Protein AF-A0A511R084-F1 (afdb_monomer)

Secondary structure (DSSP, 8-state):
---SHHHHHHHHHHTS-HHHHHHHHHHHHHHHHHHHHH---TTHHHHHHHHHHHHHHHHHHHGGGGTPPPP---SGGGSPPTT--HHHHHHHHHHHHHHHHHHHHHHTTS---PPEEETTTEEE-HHHHHHHHHHHHHHHHTT--

Foldseek 3Di:
DLPPQQCVQAVVLVPDALVRLLVLLVVVLVVLLVLLVPFPDPCSQVLLLQLQLLLVVLLQQLCVLVVDDDDPDGSVVRGDDPPDHSNRSSVSSNVSSVSVSVSSVVNNPGDFDWFGQDPRNGGHTSSSSSRCSSVSSNVSSVVRD

pLDDT: mean 93.79, std 11.36, range [31.89, 98.88]

Sequence (145 aa):
MRLGVPWFVEGPASRRSYVQLYRALEQSGPQIVARIRKSRSSQTGKTIRHIIGIERWGQRRLRVALGEPLLMDGHHPYKPPEGLTHDRLAEEFQATRQQTLALVKRLEDLPVGEKIPHNSLGPLSVKGWLFYLNLHADLESRRLR

Radius of gyration: 14.84 Å; Cα contacts (8 Å, |Δi|>4): 164; chains: 1; bounding box: 38×36×40 Å

Organism: NCBI:txid1227553

Solvent-accessible surface area (backbone atoms only — not comparable to full-atom values): 8247 Å² total; per-residue (Å²): 137,91,81,61,65,48,54,75,31,41,57,62,19,70,79,46,53,61,68,57,52,44,49,53,45,60,63,47,47,62,55,46,37,51,38,44,60,68,39,79,41,89,57,43,61,64,51,51,29,49,43,43,3,45,44,51,37,48,48,56,56,54,38,34,82,75,71,45,81,84,73,97,75,72,36,72,87,48,32,64,76,82,90,58,51,49,64,56,49,29,50,54,42,51,54,51,50,52,54,49,51,56,48,49,66,67,53,62,80,52,75,94,69,79,57,46,80,37,99,87,56,44,64,30,42,72,52,19,48,56,44,43,49,44,52,52,44,54,64,56,49,68,70,31,99

Structure (mmCIF, N/CA/C/O backbone):
data_AF-A0A511R084-F1
#
_entry.id   AF-A0A511R084-F1
#
loop_
_atom_site.group_PDB
_atom_site.id
_atom_site.type_symbol
_atom_site.label_atom_id
_atom_site.label_alt_id
_atom_site.label_comp_id
_atom_site.label_asym_id
_atom_site.label_entity_id
_atom_site.label_seq_id
_atom_site.pdbx_PDB_ins_code
_atom_site.Cartn_x
_atom_site.Cartn_y
_atom_site.Cartn_z
_atom_site.occupancy
_atom_site.B_iso_or_equiv
_atom_site.auth_seq_id
_atom_site.auth_comp_id
_atom_site.auth_asym_id
_atom_site.auth_atom_id
_atom_site.pdbx_PDB_model_num
ATOM 1 N N . MET A 1 1 ? 3.247 25.990 -6.537 1.00 31.89 1 MET A N 1
ATOM 2 C CA . MET A 1 1 ? 4.493 25.188 -6.595 1.00 31.89 1 MET A CA 1
ATOM 3 C C . MET A 1 1 ? 4.235 23.772 -6.073 1.00 31.89 1 MET A C 1
ATOM 5 O O . MET A 1 1 ? 4.084 23.600 -4.874 1.00 31.89 1 MET A O 1
ATOM 9 N N . ARG A 1 2 ? 4.143 22.756 -6.947 1.00 41.88 2 ARG A N 1
ATOM 10 C CA . ARG A 1 2 ? 4.016 21.323 -6.577 1.00 41.88 2 ARG A CA 1
ATOM 11 C C . ARG A 1 2 ? 5.362 20.590 -6.746 1.00 41.88 2 ARG A C 1
ATOM 13 O O . ARG A 1 2 ? 5.435 19.588 -7.441 1.00 41.88 2 ARG A O 1
ATOM 20 N N . LEU A 1 3 ? 6.447 21.122 -6.177 1.00 37.91 3 LEU A N 1
ATOM 21 C CA . LEU A 1 3 ? 7.815 20.646 -6.463 1.00 37.91 3 LEU A CA 1
ATOM 22 C C . LEU A 1 3 ? 8.412 19.682 -5.414 1.00 37.91 3 LEU A C 1
ATOM 24 O O . LEU A 1 3 ? 9.515 19.194 -5.615 1.00 37.91 3 LEU A O 1
ATOM 28 N N . GLY A 1 4 ? 7.710 19.364 -4.318 1.00 47.00 4 GLY A N 1
ATOM 29 C CA . GLY A 1 4 ? 8.306 18.590 -3.212 1.00 47.00 4 GLY A CA 1
ATOM 30 C C . GLY A 1 4 ? 7.945 17.102 -3.144 1.00 47.00 4 GLY A C 1
ATOM 31 O O . GLY A 1 4 ? 8.783 16.272 -2.810 1.00 47.00 4 GLY A O 1
ATOM 32 N N . VAL A 1 5 ? 6.699 16.732 -3.441 1.00 53.00 5 VAL A N 1
ATOM 33 C CA . VAL A 1 5 ? 6.176 15.410 -3.048 1.00 53.00 5 VAL A CA 1
ATOM 34 C C . VAL A 1 5 ? 6.657 14.217 -3.903 1.00 53.00 5 VAL A C 1
ATOM 36 O O . VAL A 1 5 ? 6.865 13.152 -3.320 1.00 53.00 5 VAL A O 1
ATOM 39 N N . PRO A 1 6 ? 6.928 14.344 -5.222 1.00 56.53 6 PRO A N 1
ATOM 40 C CA . PRO A 1 6 ? 7.484 13.230 -5.994 1.00 56.53 6 PRO A CA 1
ATOM 41 C C . PRO A 1 6 ? 8.876 12.807 -5.494 1.00 56.53 6 PRO A C 1
ATOM 43 O O . PRO A 1 6 ? 9.192 11.621 -5.479 1.00 56.53 6 PRO A O 1
ATOM 46 N N . TRP A 1 7 ? 9.701 13.758 -5.034 1.00 59.62 7 TRP A N 1
ATOM 47 C CA . TRP A 1 7 ? 11.087 13.503 -4.616 1.00 59.62 7 TRP A CA 1
ATOM 48 C C . TRP A 1 7 ? 11.194 12.685 -3.323 1.00 59.62 7 TRP A C 1
ATOM 50 O O . TRP A 1 7 ? 12.020 11.774 -3.244 1.00 59.62 7 TRP A O 1
ATOM 60 N N . PHE A 1 8 ? 10.329 12.951 -2.336 1.00 80.06 8 PHE A N 1
ATOM 61 C CA . PHE A 1 8 ? 10.277 12.179 -1.085 1.00 80.06 8 PHE A CA 1
ATOM 62 C C . PHE A 1 8 ? 9.785 10.740 -1.279 1.00 80.06 8 PHE A C 1
ATOM 64 O O . PHE A 1 8 ? 9.965 9.910 -0.389 1.00 80.06 8 PHE A O 1
ATOM 71 N N . VAL A 1 9 ? 9.181 10.435 -2.429 1.00 89.94 9 VAL A N 1
ATOM 72 C CA . VAL A 1 9 ? 8.712 9.092 -2.777 1.00 89.94 9 VAL A CA 1
ATOM 73 C C . VAL A 1 9 ? 9.717 8.393 -3.695 1.00 89.94 9 VAL A C 1
ATOM 75 O O . VAL A 1 9 ? 10.255 7.354 -3.324 1.00 89.94 9 VAL A O 1
ATOM 78 N N . GLU A 1 10 ? 10.034 8.970 -4.856 1.00 92.88 10 GLU A N 1
ATOM 79 C CA . GLU A 1 10 ? 10.865 8.331 -5.890 1.00 92.88 10 GLU A CA 1
ATOM 80 C C . GLU A 1 10 ? 12.323 8.127 -5.457 1.00 92.88 10 GLU A C 1
ATOM 82 O O . GLU A 1 10 ? 12.903 7.065 -5.700 1.00 92.88 10 GLU A O 1
ATOM 87 N N . GLY A 1 11 ? 12.928 9.110 -4.782 1.00 91.31 11 GLY A N 1
ATOM 88 C CA . GLY A 1 11 ? 14.318 9.013 -4.326 1.00 91.31 11 GLY A CA 1
ATOM 89 C C . GLY A 1 11 ? 14.518 7.840 -3.357 1.00 91.31 11 GLY A C 1
ATOM 90 O O . GLY A 1 11 ? 15.332 6.954 -3.624 1.00 91.31 11 GLY A O 1
ATOM 91 N N . PRO A 1 12 ? 13.749 7.762 -2.256 1.00 93.06 12 PRO A N 1
ATOM 92 C CA . PRO A 1 12 ? 13.798 6.621 -1.348 1.00 93.06 12 PRO A CA 1
ATOM 93 C C . PRO A 1 12 ? 13.338 5.301 -1.980 1.00 93.06 12 PRO A C 1
ATOM 95 O O . PRO A 1 12 ? 13.881 4.249 -1.631 1.00 93.06 12 PRO A O 1
ATOM 98 N N . ALA A 1 13 ? 12.350 5.323 -2.878 1.00 94.69 13 ALA A N 1
ATOM 99 C CA . ALA A 1 13 ? 11.842 4.112 -3.518 1.00 94.69 13 ALA A CA 1
ATOM 100 C C . ALA A 1 13 ? 12.853 3.481 -4.485 1.00 94.69 13 ALA A C 1
ATOM 102 O O . ALA A 1 13 ? 13.021 2.263 -4.480 1.00 94.69 13 ALA A O 1
ATOM 103 N N . SER A 1 14 ? 13.558 4.290 -5.280 1.00 92.81 14 SER A N 1
ATOM 104 C CA . SER A 1 14 ? 14.527 3.801 -6.276 1.00 92.81 14 SER A CA 1
ATOM 105 C C . SER A 1 14 ? 15.707 3.055 -5.645 1.00 92.81 14 SER A C 1
ATOM 107 O O . SER A 1 14 ? 16.187 2.075 -6.209 1.00 92.81 14 SER A O 1
ATOM 109 N N . ARG A 1 15 ? 16.103 3.448 -4.427 1.00 95.12 15 ARG A N 1
ATOM 110 C CA . ARG A 1 15 ? 17.158 2.800 -3.627 1.00 95.12 15 ARG A CA 1
ATOM 111 C C . ARG A 1 15 ? 16.734 1.475 -2.986 1.00 95.12 15 ARG A C 1
ATOM 113 O O . ARG A 1 15 ? 17.551 0.852 -2.316 1.00 95.12 15 ARG A O 1
ATOM 120 N N . ARG A 1 16 ? 15.469 1.063 -3.131 1.00 96.38 16 ARG A N 1
ATOM 121 C CA . ARG A 1 16 ? 14.945 -0.183 -2.559 1.00 96.38 16 ARG A CA 1
ATOM 122 C C . ARG A 1 16 ? 14.728 -1.247 -3.629 1.00 96.38 16 ARG A C 1
ATOM 124 O O . ARG A 1 16 ? 14.291 -0.961 -4.747 1.00 96.38 16 ARG A O 1
ATOM 131 N N . SER A 1 17 ? 14.998 -2.500 -3.283 1.00 97.06 17 SER A N 1
ATOM 132 C CA . SER A 1 17 ? 14.555 -3.653 -4.070 1.00 97.06 17 SER A CA 1
ATOM 133 C C . SER A 1 17 ? 13.067 -3.936 -3.832 1.00 97.06 17 SER A C 1
ATOM 135 O O . SER A 1 17 ? 12.492 -3.506 -2.828 1.00 97.06 17 SER A O 1
ATOM 137 N N . TYR A 1 18 ? 12.433 -4.689 -4.734 1.00 97.56 18 TYR A N 1
ATOM 138 C CA . TYR A 1 18 ? 11.065 -5.172 -4.514 1.00 97.56 18 TYR A CA 1
ATOM 139 C C . TYR A 1 18 ? 10.960 -6.026 -3.248 1.00 97.56 18 TYR A C 1
ATOM 141 O O . TYR A 1 18 ? 10.015 -5.855 -2.486 1.00 97.56 18 TYR A O 1
ATOM 149 N N . VAL A 1 19 ? 11.983 -6.832 -2.946 1.00 97.81 19 VAL A N 1
ATOM 150 C CA . VAL A 1 19 ? 12.079 -7.589 -1.689 1.00 97.81 19 VAL A CA 1
ATOM 151 C C . VAL A 1 19 ? 12.048 -6.661 -0.470 1.00 97.81 19 VAL A C 1
ATOM 153 O O . VAL A 1 19 ? 11.305 -6.915 0.474 1.00 97.81 19 VAL A O 1
ATOM 156 N N . GLN A 1 20 ? 12.799 -5.555 -0.477 1.00 98.25 20 GLN A N 1
ATOM 157 C CA . GLN A 1 20 ? 12.784 -4.592 0.633 1.00 98.25 20 GLN A CA 1
ATOM 158 C C . GLN A 1 20 ? 11.427 -3.886 0.775 1.00 98.25 20 GLN A C 1
ATOM 160 O O . GLN A 1 20 ? 10.962 -3.673 1.895 1.00 98.25 20 GLN A O 1
ATOM 165 N N . LEU A 1 21 ? 10.775 -3.540 -0.340 1.00 98.44 21 LEU A N 1
ATOM 166 C CA . LEU A 1 21 ? 9.436 -2.936 -0.333 1.00 98.44 21 LEU A CA 1
ATOM 167 C C . LEU A 1 21 ? 8.370 -3.922 0.164 1.00 98.44 21 LEU A C 1
ATOM 169 O O . LEU A 1 21 ? 7.544 -3.553 0.998 1.00 98.44 21 LEU A O 1
ATOM 173 N N . TYR A 1 22 ? 8.434 -5.178 -0.282 1.00 98.62 22 TYR A N 1
ATOM 174 C CA . TYR A 1 22 ? 7.593 -6.274 0.196 1.00 98.62 22 TYR A CA 1
ATOM 175 C C . TYR A 1 22 ? 7.725 -6.430 1.713 1.00 98.62 22 TYR A C 1
ATOM 177 O O . TYR A 1 22 ? 6.728 -6.383 2.430 1.00 98.62 22 TYR A O 1
ATOM 185 N N . ARG A 1 23 ? 8.960 -6.538 2.225 1.00 98.56 23 ARG A N 1
ATOM 186 C CA . ARG A 1 23 ? 9.214 -6.694 3.665 1.00 98.56 23 ARG A CA 1
ATOM 187 C C . ARG A 1 23 ? 8.695 -5.507 4.472 1.00 98.56 23 ARG A C 1
ATOM 189 O O . ARG A 1 23 ? 8.120 -5.714 5.534 1.00 98.56 23 ARG A O 1
ATOM 196 N N . ALA A 1 24 ? 8.835 -4.281 3.968 1.00 98.44 24 ALA A N 1
ATOM 197 C CA . ALA A 1 24 ? 8.299 -3.099 4.640 1.00 98.44 24 ALA A CA 1
ATOM 198 C C . ALA A 1 24 ? 6.762 -3.135 4.756 1.00 98.44 24 ALA A C 1
ATOM 200 O O . ALA A 1 24 ? 6.223 -2.841 5.824 1.00 98.44 24 ALA A O 1
ATOM 201 N N . LEU A 1 25 ? 6.064 -3.532 3.685 1.00 98.62 25 LEU A N 1
ATOM 202 C CA . LEU A 1 25 ? 4.606 -3.714 3.671 1.00 98.62 25 LEU A CA 1
ATOM 203 C C . LEU A 1 25 ? 4.154 -4.858 4.593 1.00 98.62 25 LEU A C 1
ATOM 205 O O . LEU A 1 25 ? 3.154 -4.720 5.301 1.00 98.62 25 LEU A O 1
ATOM 209 N N . GLU A 1 26 ? 4.883 -5.973 4.585 1.00 98.69 26 GLU A N 1
ATOM 210 C CA . GLU A 1 26 ? 4.608 -7.161 5.399 1.00 98.69 26 GLU A CA 1
ATOM 211 C C . GLU A 1 26 ? 4.770 -6.859 6.892 1.00 98.69 26 GLU A C 1
ATOM 213 O O . GLU A 1 26 ? 3.894 -7.183 7.689 1.00 98.69 26 GLU A O 1
ATOM 218 N N . GLN A 1 27 ? 5.846 -6.167 7.272 1.00 98.44 27 GLN A N 1
ATOM 219 C CA . GLN A 1 27 ? 6.138 -5.831 8.668 1.00 98.44 27 GLN A CA 1
ATOM 220 C C . GLN A 1 27 ? 5.205 -4.756 9.234 1.00 98.44 27 GLN A C 1
ATOM 222 O O . GLN A 1 27 ? 4.844 -4.814 10.413 1.00 98.44 27 GLN A O 1
ATOM 227 N N . SER A 1 28 ? 4.814 -3.763 8.428 1.00 98.19 28 SER A N 1
ATOM 228 C CA . SER A 1 28 ? 3.924 -2.690 8.891 1.00 98.19 28 SER A CA 1
ATOM 229 C C . SER A 1 28 ? 2.468 -3.148 9.019 1.00 98.19 28 SER A C 1
ATOM 231 O O . SER A 1 28 ? 1.741 -2.626 9.865 1.00 98.19 28 SER A O 1
ATOM 233 N N . GLY A 1 29 ? 2.043 -4.156 8.247 1.00 98.19 29 GLY A N 1
ATOM 234 C CA . GLY A 1 29 ? 0.668 -4.666 8.237 1.00 98.19 29 GLY A CA 1
ATOM 235 C C . GLY A 1 29 ? 0.134 -5.038 9.631 1.00 98.19 29 GLY A C 1
ATOM 236 O O . GLY A 1 29 ? -0.824 -4.410 10.091 1.00 98.19 29 GLY A O 1
ATOM 237 N N . PRO A 1 30 ? 0.759 -5.990 10.353 1.00 98.44 30 PRO A N 1
ATOM 238 C CA . PRO A 1 30 ? 0.330 -6.388 11.696 1.00 98.44 30 PRO A CA 1
ATOM 239 C C . PRO A 1 30 ? 0.352 -5.245 12.719 1.00 98.44 30 PRO A C 1
ATOM 241 O O . PRO A 1 30 ? -0.506 -5.179 13.599 1.00 98.44 30 PRO A O 1
ATOM 244 N N . GLN A 1 31 ? 1.299 -4.309 12.592 1.00 98.19 31 GLN A N 1
ATOM 245 C CA . GLN A 1 31 ? 1.385 -3.146 13.479 1.00 98.19 31 GLN A CA 1
ATOM 246 C C . GLN A 1 31 ? 0.187 -2.214 13.289 1.00 98.19 31 GLN A C 1
ATOM 248 O O . GLN A 1 31 ? -0.395 -1.746 14.267 1.00 98.19 31 GLN A O 1
ATOM 253 N N . ILE A 1 32 ? -0.207 -1.967 12.038 1.00 98.38 32 ILE A N 1
ATOM 254 C CA . ILE A 1 32 ? -1.382 -1.155 11.713 1.00 98.38 32 ILE A CA 1
ATOM 255 C C . ILE A 1 32 ? -2.651 -1.865 12.194 1.00 98.38 32 ILE A C 1
ATOM 257 O O . ILE A 1 32 ? -3.449 -1.240 12.884 1.00 98.38 32 ILE A O 1
ATOM 261 N N . VAL A 1 33 ? -2.795 -3.173 11.952 1.00 98.56 33 VAL A N 1
ATOM 262 C CA . VAL A 1 33 ? -3.911 -3.989 12.477 1.00 98.56 33 VAL A CA 1
ATOM 263 C C . VAL A 1 33 ? -4.042 -3.860 13.996 1.00 98.56 33 VAL A C 1
ATOM 265 O O . VAL A 1 33 ? -5.137 -3.629 14.511 1.00 98.56 33 VAL A O 1
ATOM 268 N N . ALA A 1 34 ? -2.929 -3.942 14.727 1.00 97.94 34 ALA A N 1
ATOM 269 C CA . ALA A 1 34 ? -2.936 -3.775 16.176 1.00 97.94 34 ALA A CA 1
ATOM 270 C C . ALA A 1 34 ? -3.381 -2.363 16.602 1.00 97.94 34 ALA A C 1
ATOM 272 O O . ALA A 1 34 ? -4.128 -2.237 17.573 1.00 97.94 34 ALA A O 1
ATOM 273 N N . ARG A 1 35 ? -2.968 -1.310 15.878 1.00 97.75 35 ARG A N 1
ATOM 274 C CA . ARG A 1 35 ? -3.426 0.073 16.125 1.00 97.75 35 ARG A CA 1
ATOM 275 C C . ARG A 1 35 ? -4.926 0.219 15.871 1.00 97.75 35 ARG A C 1
ATOM 277 O O . ARG A 1 35 ? -5.595 0.844 16.682 1.00 97.75 35 ARG A O 1
ATOM 284 N N . ILE A 1 36 ? -5.454 -0.391 14.805 1.00 97.94 36 ILE A N 1
ATOM 285 C CA . ILE A 1 36 ? -6.892 -0.381 14.487 1.00 97.94 36 ILE A CA 1
ATOM 286 C C . ILE A 1 36 ? -7.691 -0.974 15.646 1.00 97.94 36 ILE A C 1
ATOM 288 O O . ILE A 1 36 ? -8.565 -0.307 16.195 1.00 97.94 36 ILE A O 1
ATOM 292 N N . ARG A 1 37 ? -7.350 -2.201 16.056 1.00 97.50 37 ARG A N 1
ATOM 293 C CA . ARG A 1 37 ? -8.079 -2.935 17.102 1.00 97.50 37 ARG A CA 1
ATOM 294 C C . ARG A 1 37 ? -8.032 -2.244 18.462 1.00 97.50 37 ARG A C 1
ATOM 296 O O . ARG A 1 37 ? -9.004 -2.283 19.205 1.00 97.50 37 ARG A O 1
ATOM 303 N N . LYS A 1 38 ? -6.906 -1.609 18.796 1.00 96.69 38 LYS A N 1
ATOM 304 C CA . LYS A 1 38 ? -6.717 -0.926 20.086 1.00 96.69 38 LYS A CA 1
ATOM 305 C C . LYS A 1 38 ? -7.243 0.507 20.108 1.00 96.69 38 LYS A C 1
ATOM 307 O O . LYS A 1 38 ? -7.283 1.105 21.183 1.00 96.69 38 LYS A O 1
ATOM 312 N N . SER A 1 39 ? -7.589 1.075 18.956 1.00 96.31 39 SER A N 1
ATOM 313 C CA . SER A 1 39 ? -7.934 2.487 18.878 1.00 96.31 39 SER A CA 1
ATOM 314 C C . SER A 1 39 ? -9.218 2.806 19.637 1.00 96.31 39 SER A C 1
ATOM 316 O O . SER A 1 39 ? -10.205 2.076 19.554 1.00 96.31 39 SER A O 1
ATOM 318 N N . ARG A 1 40 ? -9.210 3.947 20.329 1.00 92.12 40 ARG A N 1
ATOM 319 C CA . ARG A 1 40 ? -10.384 4.543 20.986 1.00 92.12 40 ARG A CA 1
ATOM 320 C C . ARG A 1 40 ? -10.848 5.833 20.304 1.00 92.12 40 ARG A C 1
ATOM 322 O O . ARG A 1 40 ? -11.792 6.467 20.763 1.00 92.12 40 ARG A O 1
ATOM 329 N N . SER A 1 41 ? -10.183 6.233 19.221 1.00 91.75 41 SER A N 1
ATOM 330 C CA . SER A 1 41 ? -10.492 7.4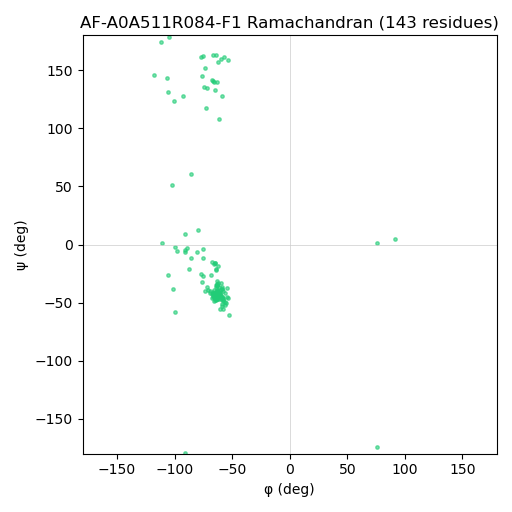66 18.504 1.00 91.75 41 SER A CA 1
ATOM 331 C C . SER A 1 41 ? -11.804 7.345 17.732 1.00 91.75 41 SER A C 1
ATOM 333 O O . SER A 1 41 ? -12.019 6.390 16.985 1.00 91.75 41 SER A O 1
ATOM 335 N N . SER A 1 42 ? -12.657 8.368 17.823 1.00 90.75 42 SER A N 1
ATOM 336 C CA . SER A 1 42 ? -13.880 8.464 17.013 1.00 90.75 42 SER A CA 1
ATOM 337 C C . SER A 1 42 ? -13.593 8.611 15.511 1.00 90.75 42 SER A C 1
ATOM 339 O O . SER A 1 42 ? -14.470 8.377 14.682 1.00 90.75 42 SER A O 1
ATOM 341 N N . GLN A 1 43 ? -12.357 8.961 15.134 1.00 93.75 43 GLN A N 1
ATOM 342 C CA . GLN A 1 43 ? -11.933 9.118 13.738 1.00 93.75 43 GLN A CA 1
ATOM 343 C C . GLN A 1 43 ? -11.403 7.827 13.103 1.00 93.75 43 GLN A C 1
ATOM 345 O O . GLN A 1 43 ? -11.069 7.828 11.912 1.00 93.75 43 GLN A O 1
ATOM 350 N N . THR A 1 44 ? -11.316 6.727 13.855 1.00 95.19 44 THR A N 1
ATOM 351 C CA . THR A 1 44 ? -10.726 5.467 13.380 1.00 95.19 44 THR A CA 1
ATOM 352 C C . THR A 1 44 ? -11.426 4.933 12.145 1.00 95.19 44 THR A C 1
ATOM 354 O O . THR A 1 44 ? -10.762 4.662 11.145 1.00 95.19 44 THR A O 1
ATOM 357 N N . GLY A 1 45 ? -12.761 4.885 12.153 1.00 96.75 45 GLY A N 1
ATOM 358 C CA . GLY A 1 45 ? -13.536 4.422 11.001 1.00 96.75 45 GLY A CA 1
ATOM 359 C C . GLY A 1 45 ? -13.221 5.204 9.724 1.00 96.75 45 GLY A C 1
ATOM 360 O O . GLY A 1 45 ? -12.897 4.620 8.691 1.00 96.75 45 GLY A O 1
ATOM 361 N N . LYS A 1 46 ? -13.233 6.539 9.800 1.00 97.25 46 LYS A N 1
ATOM 362 C CA . LYS A 1 46 ? -12.923 7.418 8.661 1.00 97.25 46 LYS A CA 1
ATOM 363 C C . LYS A 1 46 ? -11.484 7.240 8.171 1.00 97.25 46 LYS A C 1
ATOM 365 O O . LYS A 1 46 ? -11.263 7.111 6.966 1.00 97.25 46 LYS A O 1
ATOM 370 N N . THR A 1 47 ? -10.526 7.220 9.095 1.00 97.88 47 THR A N 1
ATOM 371 C CA . THR A 1 47 ? -9.092 7.122 8.785 1.00 97.88 47 THR A CA 1
ATOM 372 C C . THR A 1 47 ? -8.761 5.788 8.120 1.00 97.88 47 THR A C 1
ATOM 374 O O . THR A 1 47 ? -8.132 5.764 7.067 1.00 97.88 47 THR A O 1
ATOM 377 N N . ILE A 1 48 ? -9.240 4.671 8.670 1.00 98.31 48 ILE A N 1
ATOM 378 C CA . ILE A 1 48 ? -8.920 3.344 8.132 1.00 98.31 48 ILE A CA 1
ATOM 379 C C . ILE A 1 48 ? -9.606 3.083 6.802 1.00 98.31 48 ILE A C 1
ATOM 381 O O . ILE A 1 48 ? -8.971 2.569 5.883 1.00 98.31 48 ILE A O 1
ATOM 385 N N . ARG A 1 49 ? -10.862 3.511 6.641 1.00 98.56 49 ARG A N 1
ATOM 386 C CA . ARG A 1 49 ? -11.529 3.448 5.335 1.00 98.56 49 ARG A CA 1
ATOM 387 C C . ARG A 1 49 ? -10.766 4.224 4.268 1.00 98.56 49 ARG A C 1
ATOM 389 O O . ARG A 1 49 ? -10.673 3.766 3.133 1.00 98.56 49 ARG A O 1
ATOM 396 N N . HIS A 1 50 ? -10.225 5.388 4.624 1.00 98.38 50 HIS A N 1
ATOM 397 C CA . HIS A 1 50 ? -9.398 6.189 3.726 1.00 98.38 50 HIS A CA 1
ATOM 398 C C . HIS A 1 50 ? -8.085 5.480 3.364 1.00 98.38 50 HIS A C 1
ATOM 400 O O . HIS A 1 50 ? -7.816 5.334 2.173 1.00 98.38 50 HIS A O 1
ATOM 406 N N . ILE A 1 51 ? -7.349 4.939 4.342 1.00 98.62 51 ILE A N 1
ATOM 407 C CA . ILE A 1 51 ? -6.135 4.136 4.100 1.00 98.62 51 ILE A CA 1
ATOM 408 C C . ILE A 1 51 ? -6.429 2.953 3.166 1.00 98.62 51 ILE A C 1
ATOM 410 O O . ILE A 1 51 ? -5.736 2.781 2.164 1.00 98.62 51 ILE A O 1
ATOM 414 N N . ILE A 1 52 ? -7.476 2.169 3.452 1.00 98.81 52 ILE A N 1
ATOM 415 C CA . ILE A 1 52 ? -7.867 1.013 2.629 1.00 98.81 52 ILE A CA 1
ATOM 416 C C . ILE A 1 52 ? -8.238 1.456 1.210 1.00 98.81 52 ILE A C 1
ATOM 418 O O . ILE A 1 52 ? -7.806 0.836 0.241 1.00 98.81 52 ILE A O 1
ATOM 422 N N . GLY A 1 53 ? -9.005 2.543 1.075 1.00 98.69 53 GLY A N 1
ATOM 423 C CA . GLY A 1 53 ? -9.383 3.082 -0.229 1.00 98.69 53 GLY A CA 1
ATOM 424 C C . GLY A 1 53 ? -8.172 3.505 -1.061 1.00 98.69 53 GLY A C 1
ATOM 425 O O . GLY A 1 53 ? -8.104 3.176 -2.243 1.00 98.69 53 GLY A O 1
ATOM 426 N N . ILE A 1 54 ? -7.194 4.185 -0.451 1.00 98.69 54 ILE A N 1
ATOM 427 C CA . ILE A 1 54 ? -5.938 4.568 -1.118 1.00 98.69 54 ILE A CA 1
ATOM 428 C C . ILE A 1 54 ? -5.140 3.333 -1.539 1.00 98.69 54 ILE A C 1
ATOM 430 O O . ILE A 1 54 ? -4.642 3.295 -2.662 1.00 98.69 54 ILE A O 1
ATOM 434 N N . GLU A 1 55 ? -5.040 2.312 -0.685 1.00 98.81 55 GLU A N 1
ATOM 435 C CA . GLU A 1 55 ? -4.283 1.098 -1.002 1.00 98.81 55 GLU A CA 1
ATOM 436 C C . GLU A 1 55 ? -4.926 0.300 -2.145 1.00 98.81 55 GLU A C 1
ATOM 438 O O . GLU A 1 55 ? -4.242 -0.042 -3.108 1.00 98.81 55 GLU A O 1
ATOM 443 N N . ARG A 1 56 ? -6.249 0.105 -2.124 1.00 98.81 56 ARG A N 1
ATOM 444 C CA . ARG A 1 56 ? -7.002 -0.549 -3.214 1.00 98.81 56 ARG A CA 1
ATOM 445 C C . ARG A 1 56 ? -6.930 0.22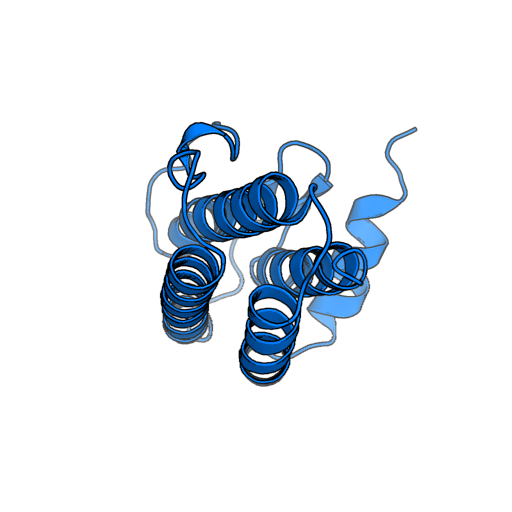1 -4.531 1.00 98.81 56 ARG A C 1
ATOM 447 O O . ARG A 1 56 ? -6.756 -0.376 -5.593 1.00 98.81 56 ARG A O 1
ATOM 454 N N . TRP A 1 57 ? -7.009 1.546 -4.470 1.00 98.62 57 TRP A N 1
ATOM 455 C CA . TRP A 1 57 ? -6.799 2.401 -5.635 1.00 98.62 57 TRP A CA 1
ATOM 456 C C . TRP A 1 57 ? -5.370 2.272 -6.177 1.00 98.62 57 TRP A C 1
ATOM 458 O O . TRP A 1 57 ? -5.174 2.070 -7.375 1.00 98.62 57 TRP A O 1
ATOM 468 N N . GLY A 1 58 ? -4.367 2.284 -5.298 1.00 98.31 58 GLY A N 1
ATOM 469 C CA . GLY A 1 58 ? -2.977 2.031 -5.665 1.00 98.31 58 GLY A CA 1
ATOM 470 C C . GLY A 1 58 ? -2.774 0.655 -6.299 1.00 98.31 58 GLY A C 1
ATOM 471 O O . GLY A 1 58 ? -2.052 0.551 -7.285 1.00 98.31 58 GLY A O 1
ATOM 472 N N . GLN A 1 59 ? -3.462 -0.390 -5.830 1.00 98.69 59 GLN A N 1
ATOM 473 C CA . GLN A 1 59 ? -3.446 -1.706 -6.482 1.00 98.69 59 GLN A CA 1
ATOM 474 C C . GLN A 1 59 ? -4.001 -1.648 -7.910 1.00 98.69 59 GLN A C 1
ATOM 476 O O . GLN A 1 59 ? -3.421 -2.252 -8.810 1.00 98.69 59 GLN A O 1
ATOM 481 N N . ARG A 1 60 ? -5.102 -0.918 -8.152 1.00 98.31 60 ARG A N 1
ATOM 482 C CA . ARG A 1 60 ? -5.635 -0.720 -9.514 1.00 98.31 60 ARG A CA 1
ATOM 483 C C . ARG A 1 60 ? -4.612 -0.027 -10.411 1.00 98.31 60 ARG A C 1
ATOM 485 O O . ARG A 1 60 ? -4.420 -0.462 -11.541 1.00 98.31 60 ARG A O 1
ATOM 492 N N . ARG A 1 61 ? -3.933 1.001 -9.895 1.00 97.94 61 ARG A N 1
ATOM 493 C CA . ARG A 1 61 ? -2.865 1.718 -10.609 1.00 97.94 61 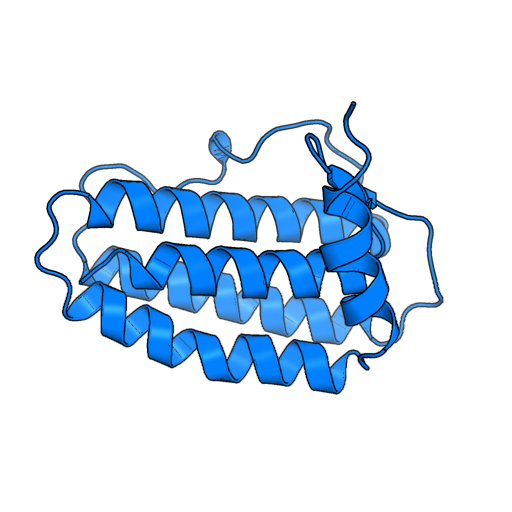ARG A CA 1
ATOM 494 C C . ARG A 1 61 ? -1.687 0.797 -10.914 1.00 97.94 61 ARG A C 1
ATOM 496 O O . ARG A 1 61 ? -1.248 0.731 -12.052 1.00 97.94 61 ARG A O 1
ATOM 503 N N . LEU A 1 62 ? -1.234 0.022 -9.937 1.00 97.94 62 LEU A N 1
ATOM 504 C CA . LEU A 1 62 ? -0.139 -0.936 -10.091 1.00 97.94 62 LEU A CA 1
ATOM 505 C C . LEU A 1 62 ? -0.443 -2.048 -11.107 1.00 97.94 62 LEU A C 1
ATOM 507 O O . LEU A 1 62 ? 0.460 -2.466 -11.824 1.00 97.94 62 LEU A O 1
ATOM 511 N N . ARG A 1 63 ? -1.703 -2.487 -11.231 1.00 98.12 63 ARG A N 1
ATOM 512 C CA . ARG A 1 63 ? -2.120 -3.457 -12.261 1.00 98.12 63 ARG A CA 1
ATOM 513 C C . ARG A 1 63 ? -1.924 -2.955 -13.698 1.00 98.12 63 ARG A C 1
ATOM 515 O O . ARG A 1 63 ? -1.829 -3.776 -14.602 1.00 98.12 63 ARG A O 1
ATOM 522 N N . VAL A 1 64 ? -1.779 -1.647 -13.920 1.00 97.62 64 VAL A N 1
ATOM 523 C CA . VAL A 1 64 ? -1.444 -1.094 -15.246 1.00 97.62 64 VAL A CA 1
ATOM 524 C C . VAL A 1 64 ? -0.072 -1.571 -15.722 1.00 97.62 64 VAL A C 1
ATOM 526 O O . VAL A 1 64 ? 0.089 -1.882 -16.897 1.00 97.62 64 VAL A O 1
ATOM 529 N N . ALA A 1 65 ? 0.894 -1.743 -14.812 1.00 96.75 65 ALA A N 1
ATOM 530 C CA . ALA A 1 65 ? 2.185 -2.342 -15.164 1.00 96.75 65 ALA A CA 1
ATOM 531 C C . ALA A 1 65 ? 2.053 -3.806 -15.626 1.00 96.75 65 ALA A C 1
ATOM 533 O O . ALA A 1 65 ? 2.924 -4.304 -16.327 1.00 96.75 65 ALA A O 1
ATOM 534 N N . LEU A 1 66 ? 0.957 -4.484 -15.268 1.00 96.44 66 LEU A N 1
ATOM 535 C CA . LEU A 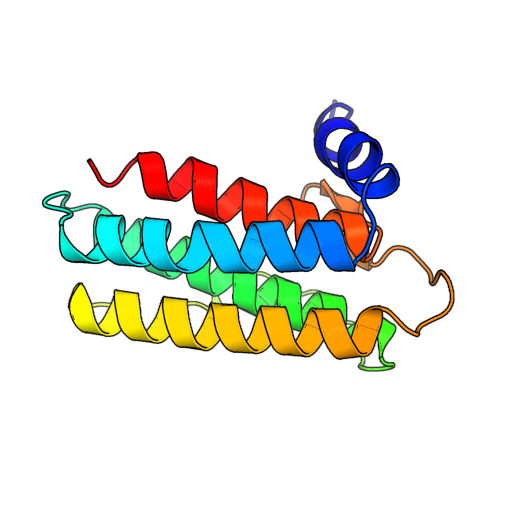1 66 ? 0.628 -5.843 -15.709 1.00 96.44 66 LEU A CA 1
ATOM 536 C C . LEU A 1 66 ? -0.221 -5.863 -16.996 1.00 96.44 66 LEU A C 1
ATOM 538 O O . LEU A 1 66 ? -0.722 -6.920 -17.368 1.00 96.44 66 LEU A O 1
ATOM 542 N N . GLY A 1 67 ? -0.410 -4.714 -17.655 1.00 96.19 67 GLY A N 1
ATOM 543 C CA . GLY A 1 67 ? -1.161 -4.590 -18.908 1.00 96.19 67 GLY A CA 1
ATOM 544 C C . GLY A 1 67 ? -2.650 -4.272 -18.749 1.00 96.19 67 GLY A C 1
ATOM 545 O O . GLY A 1 67 ? -3.370 -4.228 -19.744 1.00 96.19 67 GLY A O 1
ATOM 546 N N . GLU A 1 68 ? -3.145 -4.037 -17.530 1.00 97.12 68 GLU A N 1
ATOM 547 C CA . GLU A 1 68 ? -4.536 -3.611 -17.346 1.00 97.12 68 GLU A CA 1
ATOM 548 C C . GLU A 1 68 ? -4.754 -2.141 -17.758 1.00 97.1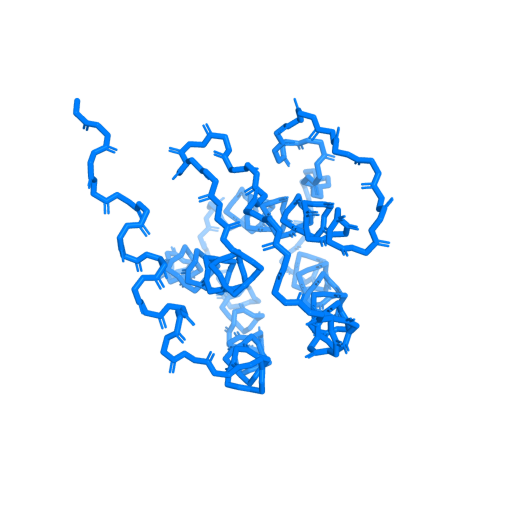2 68 GLU A C 1
ATOM 550 O O . GLU A 1 68 ? -3.843 -1.317 -17.641 1.00 97.12 68 GLU A O 1
ATOM 555 N N . PRO A 1 69 ? -5.969 -1.758 -18.200 1.00 96.44 69 PRO A N 1
ATOM 556 C CA . PRO A 1 69 ? -6.233 -0.393 -18.636 1.00 96.44 69 PRO A CA 1
ATOM 557 C C . PRO A 1 69 ? -6.136 0.612 -17.482 1.00 96.44 69 PRO A C 1
ATOM 559 O O . PRO A 1 69 ? -6.626 0.380 -16.371 1.00 96.44 69 PRO A O 1
ATOM 562 N N . LEU A 1 70 ? -5.556 1.776 -17.780 1.00 95.94 70 LEU A N 1
ATOM 563 C CA . LEU A 1 70 ? -5.494 2.906 -16.862 1.00 95.94 70 LEU A CA 1
ATOM 564 C C . LEU A 1 70 ? -6.875 3.558 -16.721 1.00 95.94 70 LEU A C 1
ATOM 566 O O . LEU A 1 70 ? -7.400 4.133 -17.671 1.00 95.94 70 LEU A O 1
ATOM 570 N N . LEU A 1 71 ? -7.426 3.541 -15.507 1.00 94.94 71 LEU A N 1
ATOM 571 C CA . LEU A 1 71 ? -8.626 4.303 -15.160 1.00 94.94 71 LEU A CA 1
ATOM 572 C C . LEU A 1 71 ? -8.227 5.575 -14.408 1.00 94.94 71 LEU A C 1
ATOM 574 O O . LEU A 1 71 ? -7.559 5.510 -13.376 1.00 94.94 71 LEU A O 1
ATOM 578 N N . MET A 1 72 ? -8.635 6.741 -14.914 1.00 94.25 72 MET A N 1
ATOM 579 C CA . MET A 1 72 ? -8.371 8.040 -14.280 1.00 94.25 72 MET A CA 1
ATOM 580 C C . MET A 1 72 ? -9.425 8.384 -13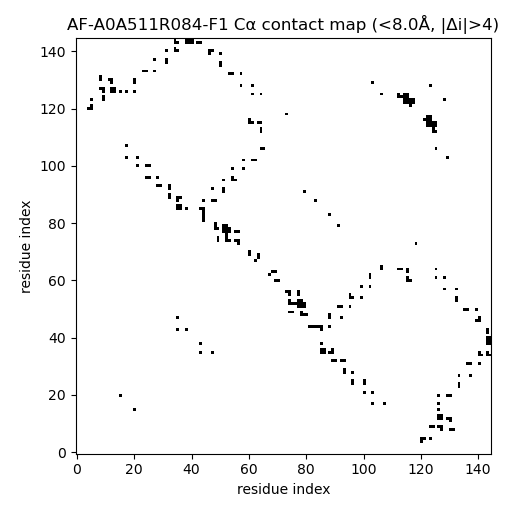.221 1.00 94.25 72 MET A C 1
ATOM 582 O O . MET A 1 72 ? -10.118 9.392 -13.303 1.00 94.25 72 MET A O 1
ATOM 586 N N . ASP A 1 73 ? -9.521 7.531 -12.205 1.00 94.62 73 ASP A N 1
ATOM 587 C CA . ASP A 1 73 ? -10.419 7.676 -11.061 1.00 94.62 73 ASP A CA 1
ATOM 588 C C . ASP A 1 73 ? -9.683 8.123 -9.782 1.00 94.62 73 ASP A C 1
ATOM 590 O O . ASP A 1 73 ? -8.459 8.320 -9.756 1.00 94.62 73 ASP A O 1
ATOM 594 N N . GLY A 1 74 ? -10.445 8.304 -8.702 1.00 94.56 74 GLY A N 1
ATOM 595 C CA . GLY A 1 74 ? -9.927 8.560 -7.358 1.00 94.56 74 GLY A CA 1
ATOM 596 C C . GLY A 1 74 ? -10.188 7.397 -6.403 1.00 94.56 74 GLY A C 1
ATOM 597 O O . GLY A 1 74 ? -10.912 6.463 -6.712 1.00 94.56 74 GLY A O 1
ATOM 598 N N . HIS A 1 75 ? -9.653 7.490 -5.187 1.00 96.12 75 HIS A N 1
ATOM 599 C CA . HIS A 1 75 ? -9.740 6.415 -4.193 1.00 96.12 75 HIS A CA 1
ATOM 600 C C . HIS A 1 75 ? -11.115 6.255 -3.512 1.00 96.12 75 HIS A C 1
ATOM 602 O O . HIS A 1 75 ? -11.335 5.289 -2.786 1.00 96.12 75 HIS A O 1
ATOM 608 N N . HIS A 1 76 ? -12.034 7.211 -3.686 1.00 96.69 76 HIS A N 1
ATOM 609 C CA . HIS A 1 76 ? -13.325 7.228 -2.986 1.00 96.69 76 HIS A CA 1
ATOM 610 C C . HIS A 1 76 ? -14.180 5.969 -3.217 1.00 96.69 76 HIS A C 1
ATOM 612 O O . HIS A 1 76 ? -14.628 5.410 -2.216 1.00 96.69 76 HIS A O 1
ATOM 618 N N . PRO A 1 77 ? -14.345 5.467 -4.458 1.00 97.19 77 PRO A N 1
ATOM 619 C CA . PRO A 1 77 ? -15.123 4.254 -4.732 1.00 97.19 77 PRO A CA 1
ATOM 620 C C . PRO A 1 77 ? -14.523 2.975 -4.135 1.00 97.19 77 PRO A C 1
ATOM 622 O O . PRO A 1 77 ? -15.211 1.970 -4.016 1.00 97.19 77 PRO A O 1
ATOM 625 N N . TYR A 1 78 ? -13.246 3.002 -3.749 1.00 97.81 78 TYR A N 1
ATOM 626 C CA . TYR A 1 78 ? -12.535 1.839 -3.221 1.00 97.81 78 TYR A CA 1
ATOM 627 C C . TYR A 1 78 ? -12.624 1.714 -1.694 1.00 97.81 78 TYR A C 1
ATOM 629 O O . TYR A 1 78 ? -12.144 0.730 -1.122 1.00 97.81 78 TYR A O 1
ATOM 637 N N . LYS A 1 79 ? -13.198 2.711 -1.010 1.00 98.38 79 LYS A N 1
ATOM 638 C CA . LYS A 1 79 ? -13.336 2.696 0.450 1.00 98.38 79 LYS A CA 1
ATOM 639 C C . LYS A 1 79 ? -14.324 1.599 0.872 1.00 98.38 79 LYS A C 1
ATOM 641 O O . LYS A 1 79 ? -15.363 1.448 0.234 1.00 98.38 79 LYS A O 1
ATOM 646 N N . PRO A 1 80 ? -14.065 0.881 1.978 1.00 97.88 80 PRO A N 1
ATOM 647 C CA . PRO A 1 80 ? -15.074 0.024 2.589 1.00 97.88 80 PRO A CA 1
ATOM 648 C C . PRO A 1 80 ? -16.347 0.809 2.962 1.00 97.88 80 PRO A C 1
ATOM 650 O O . PRO A 1 80 ? -16.285 2.041 3.115 1.00 97.88 80 PRO A O 1
ATOM 653 N N . PRO A 1 81 ? -17.480 0.117 3.173 1.00 96.94 81 PRO A N 1
ATOM 654 C CA . PRO A 1 81 ? -18.703 0.723 3.694 1.00 96.94 81 PRO A CA 1
ATOM 655 C C . PRO A 1 81 ? -18.496 1.480 5.013 1.00 96.94 81 PRO A C 1
ATOM 657 O O . PRO A 1 81 ? -17.525 1.267 5.744 1.00 96.94 81 PRO A O 1
ATOM 660 N N . GLU A 1 82 ? -19.413 2.397 5.308 1.00 95.81 82 GLU A N 1
ATOM 661 C CA . GLU A 1 82 ? -19.473 3.086 6.603 1.00 95.81 82 GLU A CA 1
ATOM 662 C C . GLU A 1 82 ? -20.034 2.182 7.700 1.00 95.81 82 GLU A C 1
ATOM 664 O O . GLU A 1 82 ? -20.623 1.144 7.420 1.00 95.81 82 GLU A O 1
ATOM 669 N N . GLY A 1 83 ? -19.807 2.557 8.962 1.00 94.75 83 GLY A N 1
ATOM 670 C CA . GLY A 1 83 ? -20.354 1.838 10.118 1.00 94.75 83 GLY A CA 1
ATOM 671 C C . GLY A 1 83 ? -19.665 0.515 10.477 1.00 94.75 83 GLY A C 1
ATOM 672 O O . GLY A 1 83 ? -20.082 -0.132 11.432 1.00 94.75 83 GLY A O 1
ATOM 673 N N . LEU A 1 84 ? -18.608 0.104 9.765 1.00 96.50 84 LEU A N 1
ATOM 674 C CA . LEU A 1 84 ? -17.853 -1.101 10.120 1.00 96.50 84 LEU A CA 1
ATOM 675 C C . LEU A 1 84 ? -17.189 -0.976 11.500 1.00 96.50 84 LEU A C 1
ATOM 677 O O . LEU A 1 84 ? -16.613 0.060 11.840 1.00 96.50 84 LEU A O 1
ATOM 681 N N . THR A 1 85 ? -17.214 -2.072 12.261 1.00 96.94 85 THR A N 1
ATOM 682 C CA . THR A 1 85 ? -16.499 -2.178 13.539 1.00 96.94 85 THR A CA 1
ATOM 683 C C . THR A 1 85 ? -14.983 -2.151 13.327 1.00 96.94 85 THR A C 1
ATOM 685 O O . THR A 1 85 ? -14.486 -2.399 12.225 1.00 96.94 85 THR A O 1
ATOM 688 N N . HIS A 1 86 ? -14.219 -1.885 14.390 1.00 97.19 86 HIS A N 1
ATOM 689 C CA . HIS A 1 86 ? -12.754 -1.903 14.319 1.00 97.19 86 HIS A CA 1
ATOM 690 C C . HIS A 1 86 ? -12.211 -3.266 13.874 1.00 97.19 86 HIS A C 1
ATOM 692 O O . HIS A 1 86 ? -11.282 -3.306 13.072 1.00 97.19 86 HIS A O 1
ATOM 698 N N . ASP A 1 87 ? -12.816 -4.369 14.320 1.00 97.75 87 ASP A N 1
ATOM 699 C CA . ASP A 1 87 ? -12.403 -5.712 13.903 1.00 97.75 87 ASP A CA 1
ATOM 700 C C . ASP A 1 87 ? -12.653 -5.950 12.414 1.00 97.75 87 ASP A C 1
ATOM 702 O O . ASP A 1 87 ? -11.742 -6.380 11.705 1.00 97.75 87 ASP A O 1
ATOM 706 N N . ARG A 1 88 ? -13.826 -5.555 11.900 1.00 98.38 88 ARG A N 1
ATOM 707 C CA . ARG A 1 88 ? -14.111 -5.633 10.461 1.00 98.38 88 ARG A CA 1
ATOM 708 C C . ARG A 1 88 ? -13.151 -4.768 9.649 1.00 98.38 88 ARG A C 1
ATOM 710 O O . ARG A 1 88 ? -12.633 -5.220 8.637 1.00 98.38 88 ARG A O 1
ATOM 717 N N . LEU A 1 89 ? -12.857 -3.548 10.097 1.00 98.50 89 LEU A N 1
ATOM 718 C CA . LEU A 1 89 ? -11.884 -2.674 9.432 1.00 98.50 89 LEU A CA 1
ATOM 719 C C . LEU A 1 89 ? -10.460 -3.247 9.461 1.00 98.50 89 LEU A C 1
ATOM 721 O O . LEU A 1 89 ? -9.723 -3.099 8.486 1.00 98.50 89 LEU A O 1
ATOM 725 N N . ALA A 1 90 ? -10.071 -3.904 10.554 1.00 98.56 90 ALA A N 1
ATOM 726 C CA . ALA A 1 90 ? -8.780 -4.569 10.674 1.00 98.56 90 ALA A CA 1
ATOM 727 C C . ALA A 1 90 ? -8.657 -5.751 9.700 1.00 98.56 90 ALA A C 1
ATOM 729 O O . ALA A 1 90 ? -7.622 -5.889 9.047 1.00 98.56 90 ALA A O 1
ATOM 730 N N . GLU A 1 91 ? -9.710 -6.556 9.558 1.00 98.69 91 GLU A N 1
ATOM 731 C CA . GLU A 1 91 ? -9.778 -7.648 8.580 1.00 98.69 91 GLU A CA 1
ATOM 732 C C . GLU A 1 91 ? -9.734 -7.130 7.137 1.00 98.69 91 GLU A C 1
ATOM 734 O O . GLU A 1 91 ? -8.942 -7.620 6.332 1.00 98.69 91 GLU A O 1
ATOM 739 N N . GLU A 1 92 ? -10.513 -6.093 6.813 1.00 98.69 92 GLU A N 1
ATOM 740 C CA . GLU A 1 92 ? -10.514 -5.464 5.484 1.00 98.69 92 GLU A CA 1
ATOM 741 C C . GLU A 1 92 ? -9.134 -4.896 5.122 1.00 98.69 92 GLU A C 1
ATOM 743 O O . GLU A 1 92 ? -8.663 -5.049 3.988 1.00 98.69 92 GLU A O 1
ATOM 748 N N . PHE A 1 93 ? -8.458 -4.258 6.085 1.00 98.81 93 PHE A N 1
ATOM 749 C CA . PHE A 1 93 ? -7.092 -3.776 5.902 1.00 98.81 93 PHE A CA 1
ATOM 750 C C . PHE A 1 93 ? -6.112 -4.933 5.703 1.00 98.81 93 PHE A C 1
ATOM 752 O O . PHE A 1 93 ? -5.310 -4.893 4.771 1.00 98.81 93 PHE A O 1
ATOM 759 N N . GLN A 1 94 ? -6.190 -5.981 6.527 1.00 98.81 94 GLN A N 1
ATOM 760 C CA . GLN A 1 94 ? -5.326 -7.154 6.402 1.00 98.81 94 GLN A CA 1
ATOM 761 C C . GLN A 1 94 ? -5.494 -7.830 5.035 1.00 98.81 94 GLN A C 1
ATOM 763 O O . GLN A 1 94 ? -4.494 -8.092 4.366 1.00 98.81 94 GLN A O 1
ATOM 768 N N . ALA A 1 95 ? -6.731 -8.054 4.587 1.00 98.81 95 ALA A N 1
ATOM 769 C CA . ALA A 1 95 ? -7.022 -8.631 3.276 1.00 98.81 95 ALA A CA 1
ATOM 770 C C . ALA A 1 95 ? -6.480 -7.751 2.139 1.00 98.81 95 ALA A C 1
ATOM 772 O O . ALA A 1 95 ? -5.815 -8.244 1.226 1.00 98.81 95 ALA A O 1
ATOM 773 N N . THR A 1 96 ? -6.687 -6.435 2.235 1.00 98.88 96 THR A N 1
ATOM 774 C CA . THR A 1 96 ? -6.140 -5.467 1.273 1.00 98.88 96 THR A CA 1
ATOM 775 C C . THR A 1 96 ? -4.610 -5.533 1.237 1.00 98.88 96 THR A C 1
ATOM 777 O O . THR A 1 96 ? -4.026 -5.615 0.159 1.00 98.88 96 THR A O 1
ATOM 780 N N . ARG A 1 97 ? -3.942 -5.594 2.394 1.00 98.81 97 ARG A N 1
ATOM 781 C CA . ARG A 1 97 ? -2.480 -5.695 2.467 1.00 98.81 97 ARG A CA 1
ATOM 782 C C . ARG A 1 97 ? -1.955 -6.987 1.848 1.00 98.81 97 ARG A C 1
ATOM 784 O O . ARG A 1 97 ? -0.960 -6.945 1.129 1.00 98.81 97 ARG A O 1
ATOM 791 N N . GLN A 1 98 ? -2.624 -8.117 2.072 1.00 98.81 98 GLN A N 1
ATOM 792 C CA . GLN A 1 98 ? -2.245 -9.392 1.451 1.00 98.81 98 GLN A CA 1
ATOM 793 C C . GLN A 1 98 ? -2.348 -9.338 -0.079 1.00 98.81 98 GLN A C 1
ATOM 795 O O . GLN A 1 98 ? -1.448 -9.801 -0.777 1.00 98.81 98 GLN A O 1
ATOM 800 N N . GLN A 1 99 ? -3.384 -8.688 -0.614 1.00 98.81 99 GLN A N 1
ATOM 801 C CA . GLN A 1 99 ? -3.506 -8.454 -2.057 1.00 98.81 99 GLN A CA 1
ATOM 802 C C . GLN A 1 99 ? -2.367 -7.574 -2.591 1.00 98.81 99 GLN A C 1
ATOM 804 O O . GLN A 1 99 ? -1.828 -7.856 -3.661 1.00 98.81 99 GLN A O 1
ATOM 809 N N . THR A 1 100 ? -1.955 -6.543 -1.844 1.00 98.81 100 THR A N 1
ATOM 810 C CA . THR A 1 100 ? -0.797 -5.710 -2.206 1.00 98.81 100 THR A CA 1
ATOM 811 C C . THR A 1 100 ? 0.495 -6.526 -2.217 1.00 98.81 100 THR A C 1
ATOM 813 O O . THR A 1 100 ? 1.265 -6.416 -3.166 1.00 98.81 100 THR A O 1
ATOM 816 N N . LEU A 1 101 ? 0.729 -7.373 -1.209 1.00 98.81 101 LEU A N 1
ATOM 817 C CA . LEU A 1 101 ? 1.911 -8.244 -1.134 1.00 98.81 101 LEU A CA 1
ATOM 818 C C . LEU A 1 101 ? 1.978 -9.220 -2.315 1.00 98.81 101 LEU A C 1
ATOM 820 O O . LEU A 1 101 ? 3.023 -9.327 -2.958 1.00 98.81 101 LEU A O 1
ATOM 824 N N . ALA A 1 102 ? 0.856 -9.859 -2.658 1.00 98.56 102 ALA A N 1
ATOM 825 C CA . ALA A 1 102 ? 0.754 -10.709 -3.844 1.00 98.56 102 ALA A CA 1
ATOM 826 C C . ALA A 1 102 ? 1.015 -9.926 -5.142 1.00 98.56 102 ALA A C 1
ATOM 828 O O . ALA A 1 102 ? 1.644 -10.435 -6.069 1.00 98.56 102 ALA A O 1
ATOM 829 N N . LEU A 1 103 ? 0.576 -8.665 -5.208 1.00 98.19 103 LEU A N 1
ATOM 830 C CA . LEU A 1 103 ? 0.841 -7.802 -6.353 1.00 98.19 103 LEU A CA 1
ATOM 831 C C . LEU A 1 103 ? 2.332 -7.465 -6.483 1.00 98.19 103 LEU A C 1
ATOM 833 O O . LEU A 1 103 ? 2.851 -7.528 -7.592 1.00 98.19 103 LEU A O 1
ATOM 837 N N . VAL A 1 104 ? 3.047 -7.193 -5.381 1.00 98.31 104 VAL A N 1
ATOM 838 C CA . VAL A 1 104 ? 4.509 -6.965 -5.418 1.00 98.31 104 VAL A CA 1
ATOM 839 C C . VAL A 1 104 ? 5.235 -8.147 -6.053 1.00 98.31 104 VAL A C 1
ATOM 841 O O . VAL A 1 104 ? 6.121 -7.939 -6.875 1.00 98.31 104 VAL A O 1
ATOM 844 N N . LYS A 1 105 ? 4.820 -9.376 -5.727 1.00 97.81 105 LYS A N 1
ATOM 845 C CA . LYS A 1 105 ? 5.391 -10.604 -6.294 1.00 97.81 105 LYS A CA 1
ATOM 846 C C . LYS A 1 105 ? 5.196 -10.740 -7.796 1.00 97.81 105 LYS A C 1
ATOM 848 O O . LYS A 1 105 ? 6.078 -11.223 -8.480 1.00 97.81 105 LYS A O 1
ATOM 853 N N . ARG A 1 106 ? 4.082 -10.252 -8.335 1.00 97.06 106 ARG A N 1
ATOM 854 C CA . ARG A 1 106 ? 3.861 -10.238 -9.790 1.00 97.06 106 ARG A CA 1
ATOM 855 C C . ARG A 1 106 ? 4.641 -9.131 -10.497 1.00 97.06 106 ARG A C 1
ATOM 857 O O . ARG A 1 106 ? 4.897 -9.229 -11.688 1.00 97.06 106 ARG A O 1
ATOM 864 N N . LEU A 1 107 ? 4.958 -8.056 -9.779 1.00 96.50 107 LEU A N 1
ATOM 865 C CA . LEU A 1 107 ? 5.631 -6.878 -10.318 1.00 96.50 107 LEU A CA 1
ATOM 866 C C . LEU A 1 107 ? 7.159 -6.987 -10.282 1.00 96.50 107 LEU A C 1
ATOM 868 O O . LEU A 1 107 ? 7.819 -6.243 -11.003 1.00 96.50 107 LEU A O 1
ATOM 872 N N . GLU A 1 108 ? 7.722 -7.848 -9.427 1.00 95.31 108 GLU A N 1
ATOM 873 C CA . GLU A 1 108 ? 9.175 -7.915 -9.230 1.00 95.31 108 GLU A CA 1
ATOM 874 C C . GLU A 1 108 ? 9.937 -8.449 -10.449 1.00 95.31 108 GLU A C 1
ATOM 876 O O . GLU A 1 108 ? 11.074 -8.030 -10.662 1.00 95.31 108 GLU A O 1
ATOM 881 N N . ASP A 1 109 ? 9.279 -9.265 -11.276 1.00 90.25 109 ASP A N 1
ATOM 882 C CA . ASP A 1 109 ? 9.845 -9.864 -12.493 1.00 90.25 109 ASP A CA 1
ATOM 883 C C . ASP A 1 109 ? 9.634 -9.015 -13.758 1.00 90.25 109 ASP A C 1
ATOM 885 O O . ASP A 1 109 ? 10.122 -9.358 -14.836 1.00 90.25 109 ASP A O 1
ATOM 889 N N . LEU A 1 110 ? 8.897 -7.904 -13.661 1.00 91.62 110 LEU A N 1
ATOM 890 C CA . LEU A 1 110 ? 8.660 -7.044 -14.815 1.00 91.62 110 LEU A CA 1
ATOM 891 C C . LEU A 1 110 ? 9.893 -6.192 -15.149 1.00 91.62 110 LEU A C 1
ATOM 893 O O . LEU A 1 110 ? 10.566 -5.688 -14.240 1.00 91.62 110 LEU A O 1
ATOM 897 N N . PRO A 1 111 ? 10.148 -5.923 -16.445 1.00 90.06 111 PRO A N 1
ATOM 898 C CA . PRO A 1 111 ? 11.096 -4.888 -16.825 1.00 90.06 111 PRO A CA 1
ATOM 899 C C . PRO A 1 111 ? 10.651 -3.531 -16.267 1.00 90.06 111 PRO A C 1
ATOM 901 O O . PRO A 1 111 ? 9.482 -3.307 -15.941 1.00 90.06 111 PRO A O 1
ATOM 904 N N . VAL A 1 112 ? 11.594 -2.593 -16.167 1.00 87.38 112 VAL A N 1
ATOM 905 C CA . VAL A 1 112 ? 11.273 -1.222 -15.756 1.00 87.38 112 VAL A CA 1
ATOM 906 C C . VAL A 1 112 ? 10.311 -0.615 -16.778 1.00 87.38 112 VAL A C 1
ATOM 908 O O . VAL A 1 112 ? 10.699 -0.326 -17.905 1.00 87.38 112 VAL A O 1
ATOM 911 N N . GLY A 1 113 ? 9.052 -0.454 -16.374 1.00 86.31 113 GLY A N 1
ATOM 912 C CA . GLY A 1 113 ? 8.000 0.140 -17.191 1.00 86.31 113 GLY A CA 1
ATOM 913 C C . GLY A 1 113 ? 7.874 1.652 -17.015 1.00 86.31 113 GLY A C 1
ATOM 914 O O . GLY A 1 113 ? 8.579 2.285 -16.222 1.00 86.31 113 GLY A O 1
ATOM 915 N N . GLU A 1 114 ? 6.919 2.224 -17.744 1.00 90.44 114 GLU A N 1
ATOM 916 C CA . GLU A 1 114 ? 6.551 3.630 -17.611 1.00 90.44 114 GLU A CA 1
ATOM 917 C C . GLU A 1 114 ? 6.014 3.965 -16.212 1.00 90.44 114 GLU A C 1
ATOM 919 O O . GLU A 1 114 ? 5.519 3.118 -15.461 1.00 90.44 114 GLU A O 1
ATOM 924 N N . LYS A 1 115 ? 6.100 5.249 -15.854 1.00 95.50 115 LYS A N 1
ATOM 925 C CA . LYS A 1 115 ? 5.541 5.745 -14.597 1.00 95.50 115 LYS A CA 1
ATOM 926 C C . LYS A 1 115 ? 4.020 5.824 -14.684 1.00 95.50 115 LYS A C 1
ATOM 928 O O . LYS A 1 115 ? 3.463 6.373 -15.628 1.00 95.50 115 LYS A O 1
ATOM 933 N N . ILE A 1 116 ? 3.351 5.362 -13.635 1.00 96.50 116 ILE A N 1
ATOM 934 C CA . ILE A 1 116 ? 1.894 5.323 -13.538 1.00 96.50 116 ILE A CA 1
ATOM 935 C C . ILE A 1 116 ? 1.391 6.608 -12.853 1.00 96.50 116 ILE A C 1
ATOM 937 O O . ILE A 1 116 ? 1.860 6.923 -11.751 1.00 96.50 116 ILE A O 1
ATOM 941 N N . PRO A 1 117 ? 0.428 7.346 -13.440 1.00 95.94 117 PRO A N 1
ATOM 942 C CA . PRO A 1 117 ? -0.082 8.601 -12.882 1.00 95.94 117 PRO A CA 1
ATOM 943 C C . PRO A 1 117 ? -0.686 8.466 -11.481 1.00 95.94 117 PRO A C 1
ATOM 945 O O . PRO A 1 117 ? -1.612 7.681 -11.277 1.00 95.94 117 PRO A O 1
ATOM 948 N N . HIS A 1 118 ? -0.234 9.304 -10.543 1.00 95.06 118 HIS A N 1
ATOM 949 C CA . HIS A 1 118 ? -0.924 9.586 -9.285 1.00 95.06 118 HIS A CA 1
ATOM 950 C C . HIS A 1 118 ? -1.572 10.980 -9.346 1.00 95.06 118 HIS A C 1
ATOM 952 O O . HIS A 1 118 ? -0.902 11.974 -9.626 1.00 95.06 118 HIS A O 1
ATOM 958 N N . ASN A 1 119 ? -2.855 11.084 -8.977 1.00 93.00 119 ASN A N 1
ATOM 959 C CA . ASN A 1 119 ? -3.668 12.300 -9.162 1.00 93.00 119 ASN A CA 1
ATOM 960 C C . ASN A 1 119 ? -3.061 13.581 -8.544 1.00 93.00 119 ASN A C 1
ATOM 962 O O . ASN A 1 119 ? -3.157 14.656 -9.129 1.00 93.00 119 ASN A O 1
ATOM 966 N N . SER A 1 120 ? -2.417 13.478 -7.375 1.00 89.81 120 SER A N 1
ATOM 967 C CA . SER A 1 120 ? -1.784 14.628 -6.700 1.00 89.81 120 SER A CA 1
ATOM 968 C C . SER A 1 120 ? -0.253 14.669 -6.763 1.00 89.81 120 SER A C 1
ATOM 970 O O . SER A 1 120 ? 0.320 15.751 -6.651 1.00 89.81 120 SER A O 1
ATOM 972 N N . LEU A 1 121 ? 0.411 13.517 -6.908 1.00 90.25 121 LEU A N 1
ATOM 973 C CA . LEU A 1 121 ? 1.871 13.387 -6.811 1.00 90.25 121 LEU A CA 1
ATOM 974 C C . LEU A 1 121 ? 2.565 13.379 -8.176 1.00 90.25 121 LEU A C 1
ATOM 976 O O . LEU A 1 121 ? 3.788 13.392 -8.229 1.00 90.25 121 LEU A O 1
ATOM 980 N N . GLY A 1 122 ? 1.800 13.373 -9.269 1.00 92.06 122 GLY A N 1
ATOM 981 C CA . GLY A 1 122 ? 2.336 13.139 -10.604 1.00 92.06 122 GLY A CA 1
ATOM 982 C C . GLY A 1 122 ? 2.658 11.658 -10.844 1.0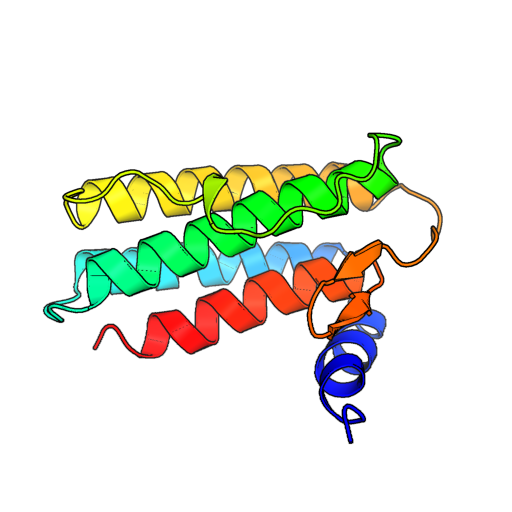0 92.06 122 GLY A C 1
ATOM 983 O O . GLY A 1 122 ? 2.306 10.804 -10.030 1.00 92.06 122 GLY A O 1
ATOM 984 N N . PRO A 1 123 ? 3.271 11.314 -11.984 1.00 94.88 123 PRO A N 1
ATOM 985 C CA . PRO A 1 123 ? 3.602 9.930 -12.308 1.00 94.88 123 PRO A CA 1
ATOM 986 C C 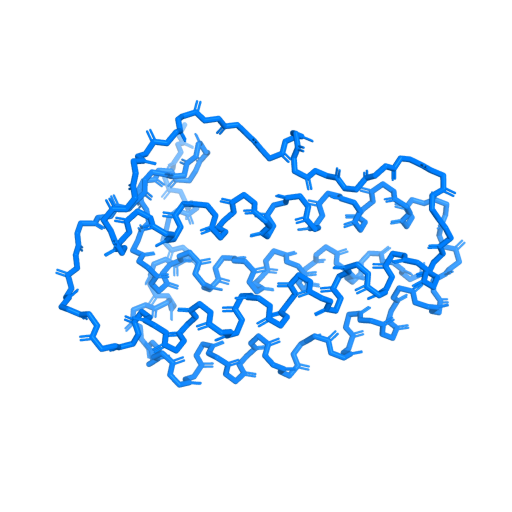. PRO A 1 123 ? 4.634 9.338 -11.343 1.00 94.88 123 PRO A C 1
ATOM 988 O O . PRO A 1 123 ? 5.676 9.948 -11.091 1.00 94.88 123 PRO A O 1
ATOM 991 N N . LEU A 1 124 ? 4.367 8.128 -10.853 1.00 96.44 124 LEU A N 1
ATOM 992 C CA . LEU A 1 124 ? 5.255 7.374 -9.970 1.00 96.44 124 LEU A CA 1
ATOM 993 C C . LEU A 1 124 ? 5.691 6.066 -10.633 1.00 96.44 124 LEU A C 1
ATOM 995 O O . LEU A 1 124 ? 4.916 5.427 -11.345 1.00 96.44 124 LEU A O 1
ATOM 999 N N . SER A 1 125 ? 6.918 5.633 -10.368 1.00 96.81 125 SER A N 1
ATOM 1000 C CA . SER A 1 125 ? 7.359 4.276 -10.691 1.00 96.81 125 SER A CA 1
ATOM 1001 C C . SER A 1 125 ? 6.569 3.242 -9.880 1.00 96.81 125 SER A C 1
ATOM 1003 O O . SER A 1 125 ? 5.967 3.563 -8.853 1.00 96.81 125 SER A O 1
ATOM 1005 N N . VAL A 1 126 ? 6.606 1.972 -10.291 1.00 97.81 126 VAL A N 1
ATOM 1006 C CA . VAL A 1 126 ? 6.009 0.864 -9.518 1.00 97.81 126 VAL A CA 1
ATOM 1007 C C . VAL A 1 126 ? 6.556 0.846 -8.084 1.00 97.81 126 VAL A C 1
ATOM 1009 O O . VAL A 1 126 ? 5.797 0.781 -7.117 1.00 97.81 126 VAL A O 1
ATOM 1012 N N . LYS A 1 127 ? 7.877 0.996 -7.928 1.00 97.56 127 LYS A N 1
ATOM 1013 C CA . LYS A 1 127 ? 8.518 1.117 -6.612 1.00 97.56 127 LYS A CA 1
ATOM 1014 C C . LYS A 1 127 ? 8.036 2.351 -5.848 1.00 97.56 127 LYS A C 1
ATOM 1016 O O . LYS A 1 127 ? 7.789 2.252 -4.647 1.00 97.56 127 LYS A O 1
ATOM 1021 N N . GLY A 1 128 ? 7.885 3.488 -6.529 1.00 97.56 128 GLY A N 1
ATOM 1022 C CA . GLY A 1 128 ? 7.339 4.722 -5.962 1.00 97.56 128 GLY A CA 1
ATOM 1023 C C . GLY A 1 128 ? 5.936 4.526 -5.392 1.00 97.56 128 GLY A C 1
ATOM 1024 O O . GLY A 1 128 ? 5.686 4.884 -4.243 1.00 97.56 128 GLY A O 1
ATOM 1025 N N . TRP A 1 129 ? 5.051 3.864 -6.138 1.00 98.06 129 TRP A N 1
ATOM 1026 C CA . TRP A 1 129 ? 3.717 3.485 -5.671 1.00 98.06 129 TRP A CA 1
ATOM 1027 C C . TRP A 1 129 ? 3.760 2.599 -4.423 1.00 98.06 129 TRP A C 1
ATOM 1029 O O . TRP A 1 129 ? 3.117 2.924 -3.427 1.00 98.06 129 TRP A O 1
ATOM 1039 N N . LEU A 1 130 ? 4.544 1.517 -4.431 1.00 98.31 130 LEU A N 1
ATOM 1040 C CA . LEU A 1 130 ? 4.655 0.609 -3.280 1.00 98.31 130 LEU A CA 1
ATOM 1041 C C . LEU A 1 130 ? 5.192 1.315 -2.029 1.00 98.31 130 LEU A C 1
ATOM 1043 O O . LEU A 1 130 ? 4.679 1.119 -0.925 1.00 98.31 130 LEU A O 1
ATOM 1047 N N . PHE A 1 131 ? 6.202 2.169 -2.205 1.00 98.25 131 PHE A N 1
ATOM 1048 C CA . PHE A 1 131 ? 6.747 2.979 -1.122 1.00 98.25 131 PHE A CA 1
ATOM 1049 C C . PHE A 1 131 ? 5.708 3.966 -0.577 1.00 98.25 131 PHE A C 1
ATOM 1051 O O . PHE A 1 131 ? 5.528 4.050 0.639 1.00 98.25 131 PHE A O 1
ATOM 1058 N N . TYR A 1 132 ? 4.997 4.670 -1.465 1.00 97.94 132 TYR A N 1
ATOM 1059 C CA . TYR A 1 132 ? 3.930 5.602 -1.104 1.00 97.94 132 TYR A CA 1
ATOM 1060 C C . TYR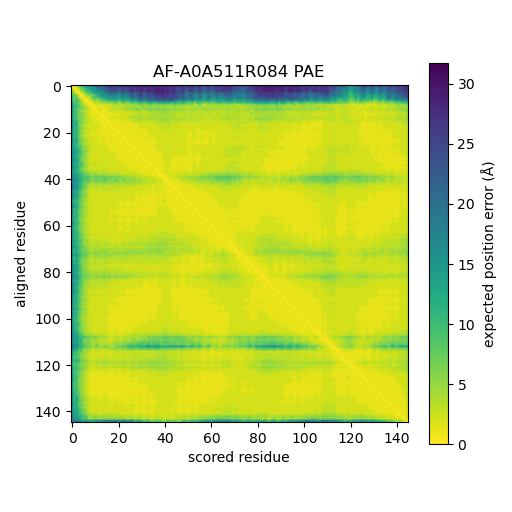 A 1 132 ? 2.826 4.917 -0.295 1.00 97.94 132 TYR A C 1
ATOM 1062 O O . TYR A 1 132 ? 2.470 5.419 0.769 1.00 97.94 132 TYR A O 1
ATOM 1070 N N . LEU A 1 133 ? 2.327 3.761 -0.747 1.00 98.44 133 LEU A N 1
ATOM 1071 C CA . LEU A 1 133 ? 1.260 3.028 -0.060 1.00 98.44 133 LEU A CA 1
ATOM 1072 C C . LEU A 1 133 ? 1.656 2.657 1.373 1.00 98.44 133 LEU A C 1
ATOM 1074 O O . LEU A 1 133 ? 0.887 2.879 2.310 1.00 98.44 133 LEU A O 1
ATOM 1078 N N . ASN A 1 134 ? 2.882 2.158 1.559 1.00 98.50 134 ASN A N 1
ATOM 1079 C CA . ASN A 1 134 ? 3.387 1.824 2.886 1.00 98.50 134 ASN A CA 1
ATOM 1080 C C . ASN A 1 134 ? 3.552 3.069 3.773 1.00 98.50 134 ASN A C 1
ATOM 1082 O O . ASN A 1 134 ? 3.093 3.078 4.915 1.00 98.50 134 ASN A O 1
ATOM 1086 N N . LEU A 1 135 ? 4.192 4.120 3.246 1.00 97.44 135 LEU A N 1
ATOM 1087 C CA . LEU A 1 135 ? 4.446 5.365 3.974 1.00 97.44 135 LEU A CA 1
ATOM 1088 C C . LEU A 1 135 ? 3.138 6.045 4.397 1.00 97.44 135 LEU A C 1
ATOM 1090 O O . LEU A 1 135 ? 2.998 6.443 5.551 1.00 97.44 135 LEU A O 1
ATOM 1094 N N . HIS A 1 136 ? 2.179 6.151 3.478 1.00 97.50 136 HIS A N 1
ATOM 1095 C CA . HIS A 1 136 ? 0.871 6.751 3.720 1.00 97.50 136 HIS A CA 1
ATOM 1096 C C . HIS A 1 136 ? 0.125 6.020 4.842 1.00 97.50 136 HIS A C 1
ATOM 1098 O O . HIS A 1 136 ? -0.279 6.642 5.826 1.00 97.50 136 HIS A O 1
ATOM 1104 N N . ALA A 1 137 ? -0.006 4.693 4.733 1.00 98.00 137 ALA A N 1
ATOM 1105 C CA . ALA A 1 137 ? -0.710 3.887 5.725 1.00 98.00 137 ALA A CA 1
ATOM 1106 C C . ALA A 1 137 ? -0.045 3.954 7.113 1.00 98.00 137 ALA A C 1
ATOM 1108 O O . ALA A 1 137 ? -0.732 4.086 8.131 1.00 98.00 137 ALA A O 1
ATOM 1109 N N . ASP A 1 138 ? 1.290 3.902 7.181 1.00 97.00 138 ASP A N 1
ATOM 1110 C CA . ASP A 1 138 ? 1.992 3.984 8.463 1.00 97.00 138 ASP A CA 1
ATOM 1111 C C . ASP A 1 138 ? 1.850 5.369 9.110 1.00 97.00 138 ASP A C 1
ATOM 1113 O O . ASP A 1 138 ? 1.505 5.451 10.289 1.00 97.00 138 ASP A O 1
ATOM 1117 N N . LEU A 1 139 ? 2.038 6.459 8.356 1.00 96.38 139 LEU A N 1
ATOM 1118 C CA . LEU A 1 139 ? 1.916 7.819 8.893 1.00 96.38 139 LEU A CA 1
ATOM 1119 C C . LEU A 1 139 ? 0.504 8.123 9.399 1.00 96.38 139 LEU A C 1
ATOM 1121 O O . LEU A 1 139 ? 0.349 8.693 10.480 1.00 96.38 139 LEU A O 1
ATOM 1125 N N . GLU A 1 140 ? -0.527 7.740 8.649 1.00 96.38 140 GLU A N 1
ATOM 1126 C CA . GLU A 1 140 ? -1.905 8.017 9.049 1.00 96.38 140 GLU A CA 1
ATOM 1127 C C . GLU A 1 140 ? -2.373 7.131 10.202 1.00 96.38 140 GLU A C 1
ATOM 1129 O O . GLU A 1 140 ? -3.010 7.627 11.132 1.00 96.38 140 GLU A O 1
ATOM 1134 N N . SER A 1 141 ? -2.006 5.846 10.214 1.00 96.62 141 SER A N 1
ATOM 1135 C CA . SER A 1 141 ? -2.395 4.938 11.303 1.00 96.62 141 SER A CA 1
ATOM 1136 C C . SER A 1 141 ? -1.798 5.321 12.663 1.00 96.62 141 SER A C 1
ATOM 1138 O O . SER A 1 141 ? -2.343 4.961 13.705 1.00 96.62 141 SER A O 1
ATOM 1140 N N . ARG A 1 142 ? -0.701 6.088 12.697 1.00 94.75 142 ARG A N 1
ATOM 1141 C CA . ARG A 1 142 ? -0.143 6.641 13.945 1.00 94.75 142 ARG A CA 1
ATOM 1142 C C . ARG A 1 142 ? -1.072 7.652 14.624 1.00 94.75 142 ARG A C 1
ATOM 1144 O O . ARG A 1 142 ? -0.868 7.936 15.801 1.00 94.75 142 ARG A O 1
ATOM 1151 N N . ARG A 1 143 ? -2.079 8.175 13.915 1.00 89.88 143 ARG A N 1
ATOM 1152 C CA . ARG A 1 143 ? -3.100 9.093 14.453 1.00 89.88 143 ARG A CA 1
ATOM 1153 C C . ARG A 1 143 ? -4.223 8.375 15.209 1.00 89.88 143 ARG A C 1
ATOM 1155 O O . ARG A 1 143 ? -5.051 9.041 15.811 1.00 89.88 143 ARG A O 1
ATOM 1162 N N . LEU A 1 144 ? -4.248 7.039 15.199 1.00 90.00 144 LEU A N 1
ATOM 1163 C CA . LEU A 1 144 ? -5.277 6.211 15.847 1.00 90.00 144 LEU A CA 1
ATOM 1164 C C . LEU A 1 144 ? -5.080 6.040 17.364 1.00 90.00 144 LEU A C 1
ATOM 1166 O O . LEU A 1 144 ? -5.692 5.144 17.945 1.00 90.00 144 LEU A O 1
ATOM 1170 N N . ARG A 1 145 ? -4.189 6.831 17.974 1.00 71.81 145 ARG A N 1
ATOM 1171 C CA . ARG A 1 145 ? -3.907 6.784 19.414 1.00 71.81 145 ARG A CA 1
ATOM 1172 C C . ARG A 1 145 ? -5.163 7.056 20.234 1.00 71.81 145 ARG A C 1
ATOM 1174 O O . ARG A 1 145 ? -5.969 7.908 19.801 1.00 71.81 145 ARG A O 1
#

Nearest PDB structures (foldseek):
  2nsg-assembly1_A  TM=7.603E-01  e=4.475E-01  Corynebacterium glutamicum
  3cex-assembly1_A  TM=3.650E-01  e=3.827E-01  Enterococcus faecalis V583
  2p1a-assembly1_B  TM=5.815E-01  e=2.773E+00  Bacillus cereus ATCC 10987

Mean predicted aligned error: 3.62 Å

InterPro domains:
  IPR024775 Hercynine oxygenase, DinB-like domain [PF12867] (37-137)
  IPR034660 DinB/YfiT-like putative metalloenzymes [G3DSA:1.20.120.450] (17-139)
  IPR034660 DinB/YfiT-like putative metalloenzymes [SSF109854] (47-137)